Protein AF-A0A4R5JC15-F1 (afdb_monomer_lite)

Radius of gyration: 13.64 Å; chains: 1; bounding box: 33×31×30 Å

Sequence (98 aa):
MQQRYPSLGEFGYISMMLSSSMHPRTQHRVLDCIEEQRVWEWRDPPGIGVTRFGRFEHACCVTFARRGQSAMYYVSQDERYRMEAAPAFVSEFNAEAA

Foldseek 3Di:
DCVVQVVCVVVCLVVVLVPDPADPVLSVVLSVVCVVVVQVPDPDRWDWDWADDVVASHWI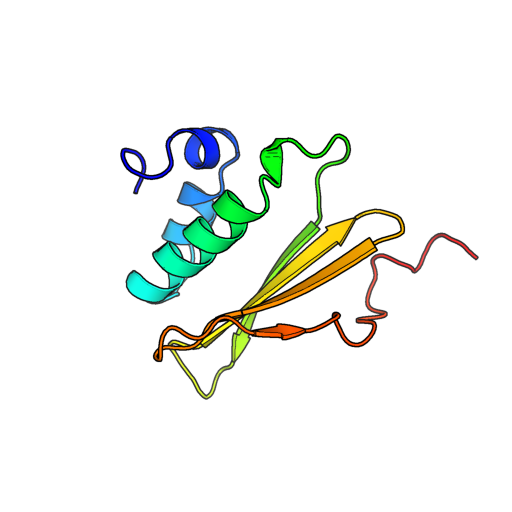KIKTDDVPAIWIWIDHPVRDIDTDRPPPPPPDPPPPDD

Secondary structure (DSSP, 8-state):
-TTT-HHHHHTTHHHHHHHS-S-HHHHHHHHHHHHHTTGGG-SSPPEEEEEE-TT-TT-EEEEEEETTEEEEEEE-TT---EEE------SSSSTT--

Structure (mmCIF, N/CA/C/O backbone):
data_AF-A0A4R5JC15-F1
#
_entry.id   AF-A0A4R5JC15-F1
#
loop_
_atom_site.group_PDB
_atom_site.id
_atom_site.type_symbol
_atom_site.label_atom_id
_atom_site.label_alt_id
_atom_site.label_comp_id
_atom_site.label_asym_id
_atom_site.label_entity_id
_atom_site.label_seq_id
_atom_site.pdbx_PDB_ins_code
_atom_site.Cartn_x
_atom_site.Cartn_y
_atom_site.Cartn_z
_atom_site.occupancy
_atom_site.B_iso_or_equiv
_atom_site.auth_seq_id
_atom_site.auth_comp_id
_atom_site.auth_asym_id
_atom_site.auth_atom_id
_atom_site.pdbx_PDB_model_num
ATOM 1 N N . MET A 1 1 ? 11.945 8.797 2.952 1.00 82.81 1 MET A N 1
ATOM 2 C CA . MET A 1 1 ? 10.603 8.267 3.291 1.00 82.81 1 MET A CA 1
ATOM 3 C C . MET A 1 1 ? 10.109 8.743 4.646 1.00 82.81 1 MET A C 1
ATOM 5 O O . MET A 1 1 ? 9.053 9.348 4.676 1.00 82.81 1 MET A O 1
ATOM 9 N N . GLN A 1 2 ? 10.856 8.551 5.736 1.00 83.94 2 GLN A N 1
ATOM 10 C CA . GLN A 1 2 ? 10.379 8.864 7.094 1.00 83.94 2 GLN A CA 1
ATOM 11 C C . GLN A 1 2 ? 10.005 10.332 7.334 1.00 83.94 2 GLN A C 1
ATOM 13 O O . GLN A 1 2 ? 9.007 10.605 7.981 1.00 83.94 2 GLN A O 1
ATOM 18 N N . GLN A 1 3 ? 10.726 11.273 6.719 1.00 87.06 3 GLN A N 1
ATOM 19 C CA . GLN A 1 3 ? 10.356 12.695 6.746 1.00 87.06 3 GLN A CA 1
ATOM 20 C C . GLN A 1 3 ? 9.070 13.013 5.960 1.00 87.06 3 GLN A C 1
ATOM 22 O O . GLN A 1 3 ? 8.416 14.005 6.248 1.00 87.06 3 GLN A O 1
ATOM 27 N N . ARG A 1 4 ? 8.721 12.199 4.953 1.00 88.44 4 ARG A N 1
ATOM 28 C CA . ARG A 1 4 ? 7.552 12.415 4.082 1.00 88.44 4 ARG A CA 1
ATOM 29 C C . ARG A 1 4 ? 6.292 11.728 4.612 1.00 88.44 4 ARG A C 1
ATOM 31 O O . ARG A 1 4 ? 5.211 12.250 4.398 1.00 88.44 4 ARG A O 1
ATOM 38 N N . TYR A 1 5 ? 6.441 10.589 5.286 1.00 88.81 5 TYR A N 1
ATOM 39 C CA . TYR A 1 5 ? 5.331 9.798 5.828 1.00 88.81 5 TYR A CA 1
ATOM 40 C C . TYR A 1 5 ? 5.537 9.524 7.326 1.00 88.81 5 TYR A C 1
ATOM 42 O O . TYR A 1 5 ? 5.740 8.372 7.715 1.00 88.81 5 TYR A O 1
ATOM 50 N N . PRO A 1 6 ? 5.573 10.562 8.177 1.00 84.69 6 PRO A N 1
ATOM 51 C CA . PRO A 1 6 ? 5.931 10.405 9.586 1.00 84.69 6 PRO A CA 1
ATOM 52 C C . PRO A 1 6 ? 5.009 9.412 10.305 1.00 84.69 6 PRO A C 1
ATOM 54 O O . PRO A 1 6 ? 5.504 8.478 10.933 1.00 84.69 6 PRO A O 1
ATOM 57 N N . SER A 1 7 ? 3.692 9.531 10.108 1.00 85.31 7 SER A N 1
ATOM 58 C CA . SER A 1 7 ? 2.695 8.632 10.697 1.00 85.31 7 SER A CA 1
ATOM 59 C C . SER A 1 7 ? 2.887 7.187 10.235 1.00 85.31 7 SER A C 1
ATOM 61 O O . SER A 1 7 ? 2.922 6.278 11.054 1.00 85.31 7 SER A O 1
ATOM 63 N N . LEU A 1 8 ? 3.137 6.949 8.944 1.00 87.44 8 LEU A N 1
ATOM 64 C CA . LEU A 1 8 ? 3.337 5.591 8.414 1.00 87.44 8 LEU A CA 1
ATOM 65 C C . LEU A 1 8 ? 4.590 4.888 8.954 1.00 87.44 8 LEU A C 1
ATOM 67 O O . LEU A 1 8 ? 4.688 3.660 8.886 1.00 87.44 8 LEU A O 1
ATOM 71 N N . GLY A 1 9 ? 5.561 5.650 9.464 1.00 83.12 9 GLY A N 1
ATOM 72 C CA . GLY A 1 9 ? 6.729 5.105 10.146 1.00 83.12 9 GLY A CA 1
ATOM 73 C C . GLY A 1 9 ? 6.366 4.420 11.462 1.00 83.12 9 GLY A C 1
ATOM 74 O O . GLY A 1 9 ? 6.868 3.330 11.730 1.00 83.12 9 GLY A O 1
ATOM 75 N N . GLU A 1 10 ? 5.460 5.015 12.239 1.00 84.31 10 GLU A N 1
ATOM 76 C CA . GLU A 1 10 ? 5.019 4.494 13.542 1.00 84.31 10 GLU A CA 1
ATOM 77 C C . GLU A 1 10 ? 4.272 3.161 13.404 1.00 84.31 10 GLU A C 1
ATOM 79 O O . GLU A 1 10 ? 4.422 2.272 14.237 1.00 84.31 10 GLU A O 1
ATOM 84 N N . PHE A 1 11 ? 3.543 2.985 12.299 1.00 82.38 11 PHE A N 1
ATOM 85 C CA . PHE A 1 11 ? 2.800 1.759 11.986 1.00 82.38 11 PHE A CA 1
ATOM 86 C C . PHE A 1 11 ? 3.617 0.725 11.189 1.00 82.38 11 PHE A C 1
ATOM 88 O O . PHE A 1 11 ? 3.079 -0.284 10.742 1.00 82.38 11 PHE A O 1
ATOM 95 N N . GLY A 1 12 ? 4.919 0.957 10.981 1.00 85.31 12 GLY A N 1
ATOM 96 C CA . GLY A 1 12 ? 5.825 -0.004 10.339 1.00 85.31 12 GLY A CA 1
ATOM 97 C C . GLY A 1 12 ? 5.696 -0.122 8.814 1.00 85.31 12 GLY A C 1
ATOM 98 O O . GLY A 1 12 ? 6.433 -0.898 8.199 1.00 85.31 12 GLY A O 1
ATOM 99 N N . TYR A 1 13 ? 4.838 0.673 8.167 1.00 86.50 13 TYR A N 1
ATOM 100 C CA . TYR A 1 13 ? 4.644 0.622 6.713 1.00 86.50 13 TYR A CA 1
ATOM 101 C C . TYR A 1 13 ? 5.885 1.065 5.937 1.00 86.50 13 TYR A C 1
ATOM 103 O O . TYR A 1 13 ? 6.172 0.521 4.871 1.00 86.50 13 TYR A O 1
ATOM 111 N N . ILE A 1 14 ? 6.672 1.997 6.482 1.00 89.06 14 ILE A N 1
ATOM 112 C CA . ILE A 1 14 ? 7.962 2.371 5.885 1.00 89.06 14 ILE A CA 1
ATOM 113 C C . ILE A 1 14 ? 8.916 1.175 5.882 1.00 89.06 14 ILE A C 1
ATOM 115 O O . ILE A 1 14 ? 9.499 0.862 4.846 1.00 89.06 14 ILE A O 1
ATOM 119 N N . SER A 1 15 ? 9.052 0.478 7.011 1.00 89.75 15 SER A N 1
ATOM 120 C CA . SER A 1 15 ? 9.920 -0.700 7.123 1.00 89.75 15 SER A CA 1
ATOM 121 C C . SER A 1 15 ? 9.471 -1.823 6.188 1.00 89.75 15 SER A C 1
ATOM 123 O O . SER A 1 15 ? 10.306 -2.445 5.529 1.00 89.75 15 SER A O 1
ATOM 125 N N . MET A 1 16 ? 8.157 -2.035 6.064 1.00 87.25 16 MET A N 1
ATOM 126 C CA . MET A 1 16 ? 7.567 -2.970 5.102 1.00 87.25 16 MET A CA 1
ATOM 127 C C . MET A 1 16 ? 7.957 -2.618 3.660 1.00 87.25 16 MET A C 1
ATOM 129 O O . MET A 1 16 ? 8.384 -3.492 2.907 1.0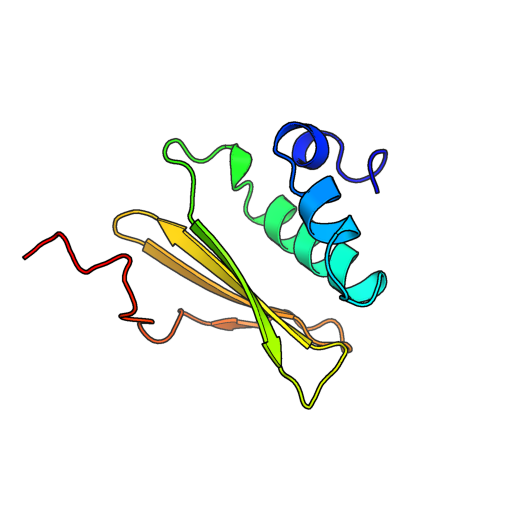0 87.25 16 MET A O 1
ATOM 133 N N . MET A 1 17 ? 7.865 -1.341 3.275 1.00 88.25 17 MET A N 1
ATOM 134 C CA . MET A 1 17 ? 8.258 -0.897 1.936 1.00 88.25 17 MET A CA 1
ATOM 135 C C . MET A 1 17 ? 9.748 -1.079 1.674 1.00 88.25 17 MET A C 1
ATOM 137 O O . MET A 1 17 ? 10.112 -1.620 0.632 1.00 88.25 17 MET A O 1
ATOM 141 N N . LEU A 1 18 ? 10.603 -0.677 2.615 1.00 88.81 18 LEU A N 1
ATOM 142 C CA . LEU A 1 18 ? 12.056 -0.797 2.481 1.00 88.81 18 LEU A CA 1
ATOM 143 C C . LEU A 1 18 ? 12.527 -2.258 2.433 1.00 88.81 18 LEU A C 1
ATOM 145 O O . LEU A 1 18 ? 13.535 -2.547 1.798 1.00 88.81 18 LE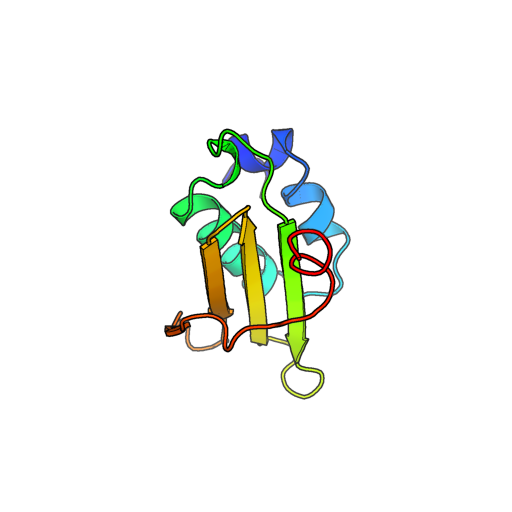U A O 1
ATOM 149 N N . SER A 1 19 ? 11.784 -3.174 3.061 1.00 87.31 19 SER A N 1
ATOM 150 C CA . SER A 1 19 ? 12.054 -4.619 3.015 1.00 87.31 19 SER A CA 1
ATOM 151 C C . SER A 1 19 ? 11.509 -5.290 1.749 1.00 87.31 19 SER A C 1
ATOM 153 O O . SER A 1 19 ? 11.821 -6.446 1.466 1.00 87.31 19 SER A O 1
ATOM 155 N N . SER A 1 20 ? 10.676 -4.589 0.977 1.00 82.69 20 SER A N 1
ATOM 156 C CA . SER A 1 20 ? 10.157 -5.097 -0.287 1.00 82.69 20 SER A CA 1
ATOM 157 C C . SER A 1 20 ? 11.200 -4.967 -1.401 1.00 82.69 20 SER A C 1
ATOM 159 O O . SER A 1 20 ? 11.971 -4.013 -1.450 1.00 82.69 20 SER A O 1
ATOM 161 N N . SER A 1 21 ? 11.157 -5.867 -2.383 1.00 83.25 21 SER A N 1
ATOM 162 C CA . SER A 1 21 ? 11.916 -5.717 -3.636 1.00 83.25 21 SER A CA 1
ATOM 163 C C . SER A 1 21 ? 11.187 -4.844 -4.671 1.00 83.25 21 SER A C 1
ATOM 165 O O . SER A 1 21 ? 11.413 -4.983 -5.869 1.00 83.25 21 SER A O 1
ATOM 167 N N . MET A 1 22 ? 10.257 -3.979 -4.244 1.00 81.56 22 MET A N 1
ATOM 168 C CA . MET A 1 22 ? 9.597 -3.030 -5.145 1.00 81.56 22 MET A CA 1
ATOM 169 C C . MET A 1 22 ? 10.538 -1.891 -5.527 1.00 81.56 22 MET A C 1
ATOM 171 O O . MET A 1 22 ? 11.351 -1.443 -4.723 1.00 81.56 22 MET A O 1
ATOM 175 N N . HIS A 1 23 ? 10.360 -1.360 -6.735 1.00 83.44 23 HIS A N 1
ATOM 176 C CA . HIS A 1 23 ? 11.057 -0.154 -7.163 1.00 83.44 23 HIS A CA 1
ATOM 177 C C . HIS A 1 23 ? 10.715 1.036 -6.236 1.00 83.44 23 HIS A C 1
ATOM 179 O O . HIS A 1 23 ? 9.536 1.206 -5.906 1.00 83.44 23 HIS A O 1
ATOM 185 N N . PRO A 1 24 ? 11.670 1.918 -5.866 1.00 85.88 24 PRO A N 1
ATOM 186 C CA . PRO A 1 24 ? 11.424 3.020 -4.926 1.00 85.88 24 PRO A CA 1
ATOM 187 C C . PRO A 1 24 ? 10.236 3.915 -5.301 1.00 85.88 24 PRO A C 1
ATOM 189 O O . PRO A 1 24 ? 9.445 4.304 -4.445 1.00 85.88 24 PRO A O 1
ATOM 192 N N . ARG A 1 25 ? 10.048 4.194 -6.601 1.00 82.81 25 ARG A N 1
ATOM 193 C CA . ARG A 1 25 ? 8.877 4.945 -7.094 1.00 82.81 25 ARG A CA 1
ATOM 194 C C . ARG A 1 25 ? 7.561 4.238 -6.753 1.00 82.81 25 ARG A C 1
ATOM 196 O O . ARG A 1 25 ? 6.635 4.893 -6.297 1.00 82.81 25 ARG A O 1
ATOM 203 N N . THR A 1 26 ? 7.487 2.919 -6.930 1.00 81.31 26 THR A N 1
ATOM 204 C CA . THR A 1 26 ? 6.305 2.113 -6.590 1.00 81.31 26 THR A CA 1
ATOM 205 C C . THR A 1 26 ? 6.085 2.077 -5.080 1.00 81.31 26 THR A C 1
ATOM 207 O O . THR A 1 26 ? 4.959 2.267 -4.642 1.00 81.31 26 THR A O 1
ATOM 210 N N . GLN A 1 27 ? 7.146 1.941 -4.277 1.00 86.56 27 GLN A N 1
ATOM 211 C CA . GLN A 1 27 ? 7.043 2.000 -2.814 1.00 86.56 27 GLN A CA 1
ATOM 212 C C . GLN A 1 27 ? 6.423 3.325 -2.337 1.00 86.56 27 GLN A C 1
ATOM 214 O O . GLN A 1 27 ? 5.497 3.327 -1.534 1.00 86.56 27 GLN A O 1
ATOM 219 N N . HIS A 1 28 ? 6.890 4.457 -2.873 1.00 87.62 28 HIS A N 1
ATOM 220 C CA . HIS A 1 28 ? 6.316 5.773 -2.579 1.00 87.62 28 HIS A CA 1
ATOM 221 C C . HIS A 1 28 ? 4.835 5.868 -2.957 1.00 87.62 28 HIS A C 1
ATOM 223 O O . HIS A 1 28 ? 4.052 6.420 -2.196 1.00 87.62 28 HIS A O 1
ATOM 229 N N . ARG A 1 29 ? 4.437 5.292 -4.095 1.00 83.69 29 ARG A N 1
ATOM 230 C CA . ARG A 1 29 ? 3.037 5.281 -4.542 1.00 83.69 29 ARG A CA 1
ATOM 231 C C . ARG A 1 29 ? 2.145 4.413 -3.651 1.00 83.69 29 ARG A C 1
ATOM 233 O O . ARG A 1 29 ? 1.023 4.803 -3.350 1.00 83.69 29 ARG A O 1
ATOM 240 N N . VAL A 1 30 ? 2.648 3.269 -3.186 1.00 84.38 30 VAL A N 1
ATOM 241 C CA . VAL A 1 30 ? 1.946 2.444 -2.191 1.00 84.38 30 VAL A CA 1
ATOM 242 C C . VAL A 1 30 ? 1.754 3.227 -0.890 1.00 84.38 30 VAL A C 1
ATOM 244 O O . VAL A 1 30 ? 0.652 3.232 -0.354 1.00 84.38 30 VAL A O 1
ATOM 247 N N . LEU A 1 31 ? 2.784 3.935 -0.414 1.00 88.25 31 LEU A N 1
ATOM 248 C CA . LEU A 1 31 ? 2.678 4.779 0.783 1.00 88.25 31 LEU A CA 1
ATOM 249 C C . LEU A 1 31 ? 1.708 5.946 0.590 1.00 88.25 31 LEU A C 1
ATOM 251 O O . LEU A 1 31 ? 0.919 6.196 1.487 1.00 88.25 31 LEU A O 1
ATOM 255 N N . ASP A 1 32 ? 1.716 6.611 -0.569 1.00 86.88 32 ASP A N 1
ATOM 256 C CA . ASP A 1 32 ? 0.738 7.658 -0.895 1.00 86.88 32 ASP A CA 1
ATOM 257 C C . ASP A 1 32 ? -0.700 7.098 -0.832 1.00 86.88 32 ASP A C 1
ATOM 259 O O . ASP A 1 32 ? -1.581 7.719 -0.250 1.00 86.88 32 ASP A O 1
ATOM 263 N N . CYS A 1 33 ? -0.933 5.889 -1.354 1.00 83.75 33 CYS A N 1
ATOM 264 C CA . CYS A 1 33 ? -2.244 5.235 -1.308 1.00 83.75 33 CYS A CA 1
ATOM 265 C C . CYS A 1 33 ? -2.675 4.877 0.126 1.00 83.75 33 CYS A C 1
ATOM 267 O O . CYS A 1 33 ? -3.814 5.129 0.513 1.00 83.75 33 CYS A O 1
ATOM 269 N N . ILE A 1 34 ? -1.761 4.321 0.927 1.00 85.06 34 ILE A N 1
ATOM 270 C CA . ILE A 1 34 ? -1.982 4.058 2.357 1.00 85.06 34 ILE A CA 1
ATOM 271 C C . ILE A 1 34 ? -2.328 5.373 3.074 1.00 85.06 34 ILE A C 1
ATOM 273 O O . ILE A 1 34 ? -3.303 5.398 3.829 1.00 85.06 34 ILE A O 1
ATOM 277 N N . GLU A 1 35 ? -1.575 6.445 2.790 1.00 86.50 35 GLU A N 1
ATOM 278 C CA . GLU A 1 35 ? -1.759 7.797 3.334 1.00 86.50 35 GLU A CA 1
ATOM 279 C C . GLU A 1 35 ? -3.159 8.352 3.033 1.00 86.50 35 GLU A C 1
ATOM 281 O O . GLU A 1 35 ? -3.908 8.718 3.937 1.00 86.50 35 GLU A O 1
ATOM 286 N N . GLU A 1 36 ? -3.558 8.346 1.761 1.00 84.56 36 GLU A N 1
ATOM 287 C CA . GLU A 1 36 ? -4.861 8.842 1.304 1.00 84.56 36 GLU A CA 1
ATOM 288 C C . GLU A 1 36 ? -6.042 8.110 1.954 1.00 84.56 36 GLU A C 1
ATOM 290 O O . GLU A 1 36 ? -7.078 8.718 2.225 1.00 84.56 36 GLU A O 1
ATOM 295 N N . GLN A 1 37 ? -5.897 6.810 2.221 1.00 80.56 37 GLN A N 1
ATOM 296 C CA . GLN A 1 37 ? -6.946 6.010 2.855 1.00 80.56 37 GLN A CA 1
ATOM 297 C C . GLN A 1 37 ? -6.975 6.132 4.385 1.00 80.56 37 GLN A C 1
ATOM 299 O O . GLN A 1 37 ? -7.907 5.619 5.015 1.00 80.56 37 GLN A O 1
ATOM 304 N N . ARG A 1 38 ? -5.987 6.812 4.988 1.00 82.56 38 ARG A N 1
ATOM 305 C CA . ARG A 1 38 ? -5.859 7.010 6.444 1.00 82.56 38 ARG A CA 1
ATOM 306 C C . ARG A 1 38 ? -6.044 5.710 7.223 1.00 82.56 38 ARG A C 1
ATOM 308 O O . ARG A 1 38 ? -6.722 5.662 8.246 1.00 82.56 38 ARG A O 1
ATOM 315 N N . VAL A 1 39 ? -5.469 4.622 6.714 1.00 76.06 39 VAL A N 1
ATOM 316 C CA . VAL A 1 39 ? -5.728 3.264 7.226 1.00 76.06 39 VAL A CA 1
ATOM 317 C C . VAL A 1 39 ? -5.297 3.052 8.670 1.00 76.06 39 VAL A C 1
ATOM 319 O O . VAL A 1 39 ? -5.843 2.193 9.352 1.00 76.06 39 VAL A O 1
ATOM 322 N N . TRP A 1 40 ? -4.341 3.847 9.152 1.00 77.31 40 TRP A N 1
ATOM 323 C CA . TRP A 1 40 ? -3.906 3.833 10.549 1.00 77.31 40 TRP A CA 1
ATOM 324 C C . TRP A 1 40 ? -4.918 4.466 11.512 1.00 77.31 40 TRP A C 1
ATOM 326 O O . TRP A 1 40 ? -4.793 4.299 12.720 1.00 77.31 40 TRP A O 1
ATOM 336 N N . GLU A 1 41 ? -5.923 5.182 11.007 1.00 82.12 41 GLU A N 1
ATOM 337 C CA . GLU A 1 41 ? -7.014 5.736 11.818 1.00 82.12 41 GLU A CA 1
ATOM 338 C C . GLU A 1 41 ? -8.215 4.797 11.905 1.00 82.12 41 GLU A C 1
ATOM 340 O O . GLU A 1 41 ? -9.209 5.095 12.573 1.00 82.12 41 GLU A O 1
ATOM 345 N N . TRP A 1 42 ? -8.169 3.667 11.200 1.00 77.38 42 TRP A N 1
ATOM 346 C CA . TRP A 1 42 ? -9.261 2.712 11.225 1.00 77.38 42 TRP A CA 1
ATOM 347 C C . TRP A 1 42 ? -9.275 2.002 12.580 1.00 77.38 42 TRP A C 1
ATOM 349 O O . TRP A 1 42 ? -8.248 1.565 13.090 1.00 77.38 42 TRP A O 1
ATOM 359 N N . ARG A 1 43 ? -10.470 1.902 13.171 1.00 72.44 43 ARG A N 1
ATOM 360 C CA . ARG A 1 43 ? -10.668 1.356 14.522 1.00 72.44 43 ARG A CA 1
ATOM 361 C C . ARG A 1 43 ? -10.242 -0.109 14.646 1.00 72.44 43 ARG A C 1
ATOM 363 O O . ARG A 1 43 ? -9.746 -0.501 15.696 1.00 72.44 43 ARG A O 1
ATOM 370 N N . ASP A 1 44 ? -10.438 -0.874 13.577 1.00 69.88 44 ASP A N 1
ATOM 371 C CA . ASP A 1 44 ? -9.955 -2.244 13.444 1.00 69.88 44 ASP A CA 1
ATOM 372 C C . ASP A 1 44 ? -8.780 -2.240 12.458 1.00 69.88 44 ASP A C 1
ATOM 374 O O . ASP A 1 44 ? -8.920 -1.644 11.381 1.00 69.88 44 ASP A O 1
ATOM 378 N N . PRO A 1 45 ? -7.641 -2.879 12.787 1.00 60.16 45 PRO A N 1
ATOM 379 C CA . PRO A 1 45 ? -6.475 -2.885 11.916 1.00 60.16 45 PRO A CA 1
ATOM 380 C C . PRO A 1 45 ? -6.836 -3.561 10.586 1.00 60.16 45 PRO A C 1
ATOM 382 O O . PRO A 1 45 ? -7.221 -4.735 10.583 1.00 60.16 45 PRO A O 1
ATOM 385 N N . PRO A 1 46 ? -6.750 -2.851 9.449 1.00 69.25 46 PRO A N 1
ATOM 386 C CA . PRO A 1 46 ? -7.049 -3.460 8.168 1.00 69.25 46 PRO A CA 1
ATOM 387 C C . PRO A 1 46 ? -5.968 -4.453 7.764 1.00 69.25 46 PRO A C 1
ATOM 389 O O . PRO A 1 46 ? -4.776 -4.230 7.979 1.00 69.25 46 PRO A O 1
ATOM 392 N N . GLY A 1 47 ? -6.385 -5.515 7.081 1.00 74.44 47 GLY A N 1
ATOM 393 C CA . GLY A 1 47 ? -5.466 -6.310 6.283 1.00 74.44 47 GLY A CA 1
ATOM 394 C C . GLY A 1 47 ? -5.009 -5.481 5.087 1.00 74.44 47 GLY A C 1
ATOM 395 O O . GLY A 1 47 ? -5.840 -5.052 4.284 1.00 74.44 47 GLY A O 1
ATOM 396 N N . ILE A 1 48 ? -3.700 -5.254 4.966 1.00 80.00 48 ILE A N 1
ATOM 397 C CA . ILE A 1 48 ? -3.097 -4.626 3.787 1.00 80.00 48 ILE A CA 1
ATOM 398 C C . ILE A 1 48 ? -2.339 -5.689 3.006 1.00 80.00 48 ILE A C 1
ATOM 400 O O . ILE A 1 48 ? -1.390 -6.288 3.509 1.00 80.00 48 ILE A O 1
ATOM 404 N N . GLY A 1 49 ? -2.754 -5.911 1.763 1.00 82.50 49 GLY A N 1
ATOM 405 C CA . GLY A 1 49 ? -2.075 -6.799 0.827 1.00 82.50 49 GLY A CA 1
ATOM 406 C C . GLY A 1 49 ? -1.417 -5.998 -0.286 1.00 82.50 49 GLY A C 1
ATOM 407 O O . GLY A 1 49 ? -2.074 -5.176 -0.917 1.00 82.50 49 GLY A O 1
ATOM 408 N N . VAL A 1 50 ? -0.139 -6.257 -0.566 1.00 80.81 50 VAL A N 1
ATOM 409 C CA . VAL A 1 50 ? 0.548 -5.698 -1.740 1.00 80.81 50 VAL A CA 1
ATOM 410 C C . VAL A 1 50 ? 0.955 -6.842 -2.658 1.00 80.81 50 VAL A C 1
ATOM 412 O O . VAL A 1 50 ? 1.867 -7.606 -2.348 1.00 80.81 50 VAL A O 1
ATOM 415 N N . THR A 1 51 ? 0.275 -6.966 -3.797 1.00 80.56 51 THR A N 1
ATOM 416 C CA . THR A 1 51 ? 0.539 -8.017 -4.790 1.00 80.56 51 THR A CA 1
ATOM 417 C C . THR A 1 51 ? 1.240 -7.423 -6.000 1.00 80.56 51 THR A C 1
ATOM 419 O O . THR A 1 51 ? 0.752 -6.475 -6.612 1.00 80.56 51 THR A O 1
ATOM 422 N N . ARG A 1 52 ? 2.395 -7.982 -6.365 1.00 74.12 52 ARG A N 1
ATOM 423 C CA . ARG A 1 52 ? 3.147 -7.571 -7.558 1.00 74.12 52 ARG A CA 1
ATOM 424 C C . ARG A 1 52 ? 2.743 -8.411 -8.756 1.00 74.12 52 ARG A C 1
ATOM 426 O O . ARG A 1 52 ? 2.589 -9.624 -8.636 1.00 74.12 52 ARG A O 1
ATOM 433 N N . PHE A 1 53 ? 2.660 -7.787 -9.922 1.00 68.19 53 PHE A N 1
ATOM 434 C CA . PHE A 1 53 ? 2.428 -8.510 -11.166 1.00 68.19 53 PHE A CA 1
ATOM 435 C C . PHE A 1 53 ? 3.774 -8.842 -11.809 1.00 68.19 53 PHE A C 1
ATOM 437 O O . PHE A 1 53 ? 4.467 -7.955 -12.287 1.00 68.19 53 PHE A O 1
ATOM 444 N N . GLY A 1 54 ? 4.157 -10.123 -11.833 1.00 55.00 54 GLY A N 1
ATOM 445 C CA . GLY A 1 54 ? 5.505 -10.568 -12.230 1.00 55.00 54 GLY A CA 1
ATOM 446 C C . GLY A 1 54 ? 5.962 -10.196 -13.650 1.00 55.00 54 GLY A C 1
ATOM 447 O O . GLY A 1 54 ? 7.149 -10.272 -13.935 1.00 55.00 54 GLY A O 1
ATOM 448 N N . ARG A 1 55 ? 5.054 -9.766 -14.537 1.00 59.88 55 ARG A N 1
ATOM 449 C CA . ARG A 1 55 ? 5.392 -9.256 -15.881 1.00 59.88 55 ARG A CA 1
ATOM 450 C C . ARG A 1 55 ? 5.620 -7.737 -15.917 1.00 59.88 55 ARG A C 1
ATOM 452 O O . ARG A 1 55 ? 6.149 -7.220 -16.894 1.00 59.88 55 ARG A O 1
ATOM 459 N N . PHE A 1 56 ? 5.221 -7.030 -14.865 1.00 62.78 56 PHE A N 1
ATOM 460 C CA . PHE A 1 56 ? 5.275 -5.580 -14.747 1.00 62.78 56 PHE A CA 1
ATOM 461 C C . PHE A 1 56 ? 6.002 -5.238 -13.446 1.00 62.78 56 PHE A C 1
ATOM 463 O O . PHE A 1 56 ? 5.371 -5.041 -12.410 1.00 62.78 56 PHE A O 1
ATOM 470 N N . GLU A 1 57 ? 7.334 -5.146 -13.497 1.00 61.38 57 GLU A N 1
ATOM 471 C CA . GLU A 1 57 ? 8.204 -4.890 -12.328 1.00 61.38 57 GLU A CA 1
ATOM 472 C C . GLU A 1 57 ? 7.809 -3.649 -11.508 1.00 61.38 57 GLU A C 1
ATOM 474 O O . GLU A 1 57 ? 8.203 -3.477 -10.354 1.00 61.38 57 GLU A O 1
ATOM 479 N N . HIS A 1 58 ? 6.999 -2.784 -12.107 1.00 70.75 58 HIS A N 1
ATOM 480 C CA . HIS A 1 58 ? 6.630 -1.484 -11.590 1.00 70.75 58 HIS A CA 1
ATOM 481 C C . HIS A 1 58 ? 5.120 -1.301 -11.386 1.00 70.75 58 HIS A C 1
ATOM 483 O O . HIS A 1 58 ? 4.692 -0.183 -11.092 1.00 70.75 58 HIS A O 1
ATOM 489 N N . ALA A 1 59 ? 4.326 -2.368 -11.528 1.00 72.19 59 ALA A N 1
ATOM 490 C CA . ALA A 1 59 ? 2.901 -2.358 -11.219 1.00 72.19 59 ALA A CA 1
ATOM 491 C C . ALA A 1 59 ? 2.595 -3.244 -10.008 1.00 72.19 59 ALA A C 1
ATOM 493 O O . ALA A 1 59 ? 3.101 -4.363 -9.874 1.00 72.19 59 ALA A O 1
ATOM 494 N N . CYS A 1 60 ? 1.736 -2.748 -9.123 1.00 75.62 60 CYS A N 1
ATOM 495 C CA . CYS A 1 60 ? 1.263 -3.514 -7.981 1.00 75.62 60 CYS A CA 1
ATOM 496 C C . CYS A 1 60 ? -0.207 -3.228 -7.698 1.00 75.62 60 CYS A C 1
ATOM 498 O O . CYS A 1 60 ? -0.752 -2.187 -8.055 1.00 75.62 60 CYS A O 1
ATOM 500 N N . CYS A 1 61 ? -0.840 -4.192 -7.056 1.00 79.25 61 CYS A N 1
ATOM 501 C CA . CYS A 1 61 ? -2.163 -4.069 -6.491 1.00 79.25 61 CYS A CA 1
ATOM 502 C C . CYS A 1 61 ? -2.019 -3.857 -4.986 1.00 79.25 61 CYS A C 1
ATOM 504 O O . CYS A 1 61 ? -1.369 -4.666 -4.320 1.00 79.25 61 CYS A O 1
ATOM 506 N N . VAL A 1 62 ? -2.627 -2.795 -4.465 1.00 81.81 62 VAL A N 1
ATOM 507 C CA . VAL A 1 62 ? -2.768 -2.549 -3.029 1.00 81.81 62 VAL A CA 1
ATOM 508 C C . VAL A 1 62 ? -4.205 -2.860 -2.645 1.00 81.81 62 VAL A C 1
ATOM 510 O O . VAL A 1 62 ? -5.143 -2.282 -3.187 1.00 81.81 62 VAL A O 1
ATOM 513 N N . THR A 1 63 ? -4.382 -3.787 -1.719 1.00 82.06 63 THR A N 1
ATOM 514 C CA . THR A 1 63 ? -5.692 -4.209 -1.232 1.00 82.06 63 THR A CA 1
ATOM 515 C C . THR A 1 63 ? -5.819 -3.823 0.227 1.00 82.06 63 THR A C 1
ATOM 517 O O . THR A 1 63 ? -4.923 -4.113 1.018 1.00 82.06 63 THR A O 1
ATOM 520 N N . PHE A 1 64 ? -6.952 -3.226 0.583 1.00 80.88 64 PHE A N 1
ATOM 521 C CA . PHE A 1 64 ? -7.334 -2.953 1.962 1.00 80.88 64 PHE A CA 1
ATOM 522 C C . PHE A 1 64 ? -8.582 -3.766 2.288 1.00 80.88 64 PHE A C 1
ATOM 524 O O . PHE A 1 64 ? -9.613 -3.620 1.628 1.00 80.88 64 PHE A O 1
ATOM 531 N N . ALA A 1 65 ? -8.499 -4.620 3.301 1.00 75.50 65 ALA A N 1
ATOM 532 C CA . ALA A 1 65 ? -9.605 -5.448 3.757 1.00 75.50 65 ALA A CA 1
ATOM 533 C C . ALA A 1 65 ? -9.932 -5.131 5.218 1.00 75.50 65 ALA A C 1
ATOM 535 O O . ALA A 1 65 ? -9.048 -5.091 6.072 1.00 75.50 65 ALA A O 1
ATOM 536 N N . ARG A 1 66 ? -11.218 -4.926 5.509 1.00 73.38 66 ARG A N 1
ATOM 537 C CA . ARG A 1 66 ? -11.767 -4.822 6.863 1.00 73.38 66 ARG A CA 1
ATOM 538 C C . ARG A 1 66 ? -13.063 -5.614 6.965 1.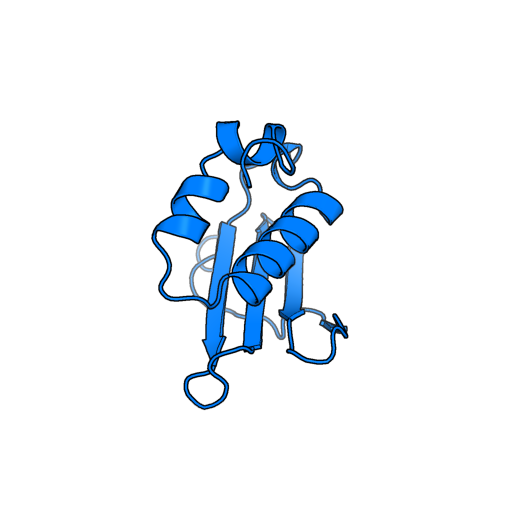00 73.38 66 ARG A C 1
ATOM 540 O O . ARG A 1 66 ? -13.691 -5.932 5.955 1.00 73.38 66 ARG A O 1
ATOM 547 N N . ARG A 1 67 ? -13.509 -5.907 8.186 1.00 66.88 67 ARG A N 1
ATOM 548 C CA . ARG A 1 67 ? -14.775 -6.617 8.397 1.00 66.88 67 ARG A CA 1
ATOM 549 C C . ARG A 1 67 ? -15.924 -5.872 7.699 1.00 66.88 67 ARG A C 1
ATOM 551 O O . ARG A 1 67 ? -16.215 -4.723 8.018 1.00 66.88 67 ARG A O 1
ATOM 558 N N . GLY A 1 68 ? -16.548 -6.532 6.723 1.00 65.94 68 GLY A N 1
ATOM 559 C CA . GLY A 1 68 ? -17.677 -6.004 5.953 1.00 65.94 68 GLY A CA 1
ATOM 560 C C . GLY A 1 68 ? -17.330 -5.037 4.814 1.00 65.94 68 GLY A C 1
ATOM 561 O O . GLY A 1 68 ? -18.258 -4.576 4.153 1.00 65.94 68 GLY A O 1
ATOM 562 N N . GLN A 1 69 ? -16.052 -4.714 4.559 1.00 66.38 69 GLN A N 1
ATOM 563 C CA . GLN A 1 69 ? -15.655 -3.839 3.445 1.00 66.38 69 GLN A CA 1
ATOM 564 C C . GLN A 1 69 ? -14.265 -4.175 2.891 1.00 66.38 69 GLN A C 1
ATOM 566 O O . GLN A 1 69 ? -13.326 -4.461 3.629 1.00 66.38 69 GLN A O 1
ATOM 571 N N . SER A 1 70 ? -14.096 -4.098 1.575 1.00 69.56 70 SER A N 1
ATOM 572 C CA . SER A 1 70 ? -12.797 -4.296 0.926 1.00 69.56 70 SER A CA 1
ATOM 573 C C . SER A 1 70 ? -12.645 -3.354 -0.257 1.00 69.56 70 SER A C 1
ATOM 575 O O . SER A 1 70 ? -13.612 -3.095 -0.972 1.00 69.56 70 SER A O 1
ATOM 577 N N . ALA A 1 71 ? -11.433 -2.852 -0.466 1.00 70.50 71 ALA A N 1
ATOM 578 C CA . ALA A 1 71 ? -11.098 -1.962 -1.568 1.00 70.50 71 ALA A CA 1
ATOM 579 C C . ALA A 1 71 ? -9.783 -2.396 -2.220 1.00 70.50 71 ALA A C 1
ATOM 581 O O . ALA A 1 71 ? -8.863 -2.854 -1.538 1.00 70.50 71 ALA A O 1
ATOM 582 N N . MET A 1 72 ? -9.705 -2.259 -3.545 1.00 71.50 72 MET A N 1
ATOM 583 C CA . MET A 1 72 ? -8.535 -2.615 -4.338 1.00 71.50 72 MET A CA 1
ATOM 584 C C . MET A 1 72 ? -8.073 -1.414 -5.162 1.00 71.50 72 MET A C 1
ATOM 586 O O . MET A 1 72 ? -8.863 -0.721 -5.803 1.00 71.50 72 MET A O 1
ATOM 590 N N . TYR A 1 73 ? -6.767 -1.177 -5.146 1.00 71.88 73 TYR A N 1
ATOM 591 C CA . TYR A 1 73 ? -6.125 -0.057 -5.812 1.00 71.88 73 TYR A CA 1
ATOM 592 C C . TYR A 1 73 ? -5.054 -0.600 -6.739 1.00 71.88 73 TYR A C 1
ATOM 594 O O . TYR A 1 73 ? -4.082 -1.221 -6.303 1.00 71.88 73 TYR A O 1
ATOM 602 N N . TYR A 1 74 ? -5.219 -0.350 -8.032 1.00 68.56 74 TYR A N 1
ATOM 603 C CA . TYR A 1 74 ? -4.189 -0.665 -9.007 1.00 68.56 74 TYR A CA 1
ATOM 604 C C . TYR A 1 74 ? -3.204 0.499 -9.119 1.00 68.56 74 TYR A C 1
ATOM 606 O O . TYR A 1 74 ? -3.607 1.631 -9.384 1.00 68.56 74 TYR A O 1
ATOM 614 N N . VAL A 1 75 ? -1.915 0.218 -8.936 1.00 68.12 75 VAL A N 1
ATOM 615 C CA . VAL A 1 75 ? -0.811 1.175 -9.057 1.00 68.12 75 VAL A CA 1
ATOM 616 C C . VAL A 1 75 ? 0.031 0.785 -10.271 1.00 68.12 75 VAL A C 1
ATOM 618 O O . VAL A 1 75 ? 0.635 -0.286 -10.284 1.00 68.12 75 VAL A O 1
ATOM 621 N N . SER A 1 76 ? 0.094 1.657 -11.281 1.00 66.06 76 SER A N 1
ATOM 622 C CA . SER A 1 76 ? 0.912 1.496 -12.498 1.00 66.06 76 SER A CA 1
ATOM 623 C C . SER A 1 76 ? 1.941 2.624 -12.652 1.00 66.06 76 SER A C 1
ATOM 625 O O . SER A 1 76 ? 1.812 3.677 -12.026 1.00 66.06 76 SER A O 1
ATOM 627 N N . GLN A 1 77 ? 2.948 2.426 -13.514 1.00 59.09 77 GLN A N 1
ATOM 628 C CA . GLN A 1 77 ? 3.974 3.431 -13.836 1.00 59.09 77 GLN A CA 1
ATOM 629 C C . GLN A 1 77 ? 3.416 4.733 -14.400 1.00 59.09 77 GLN A C 1
ATOM 631 O O . GLN A 1 77 ? 3.982 5.788 -14.120 1.00 59.09 77 GLN A O 1
ATOM 636 N N . ASP A 1 78 ? 2.303 4.667 -15.128 1.00 62.91 78 ASP A N 1
ATOM 637 C CA . ASP A 1 78 ? 1.693 5.837 -15.771 1.00 62.91 78 ASP A CA 1
ATOM 638 C C . ASP A 1 78 ? 0.830 6.666 -14.811 1.00 62.91 78 ASP A C 1
ATOM 640 O O . ASP A 1 78 ? -0.028 7.438 -15.231 1.00 62.91 78 ASP A O 1
ATOM 644 N N . GLU A 1 79 ? 1.041 6.493 -13.503 1.00 54.28 79 GLU A N 1
ATOM 645 C CA . GLU A 1 79 ? 0.509 7.352 -12.438 1.00 54.28 79 GLU A CA 1
ATOM 646 C C . GLU A 1 79 ? -1.016 7.335 -12.283 1.00 54.28 79 GLU A C 1
ATOM 648 O O . GLU A 1 79 ? -1.571 8.074 -11.472 1.00 54.28 79 GLU A O 1
ATOM 653 N N . ARG A 1 80 ? -1.709 6.462 -13.018 1.00 58.66 80 ARG A N 1
ATOM 654 C CA . ARG A 1 80 ? -3.153 6.286 -12.891 1.00 58.66 80 ARG A CA 1
ATOM 655 C C . ARG A 1 80 ? -3.453 5.219 -11.856 1.00 58.66 80 ARG A C 1
ATOM 657 O O . ARG A 1 80 ? -3.350 4.025 -12.131 1.00 58.66 80 ARG A O 1
ATOM 664 N N . TYR A 1 81 ? -3.865 5.678 -10.681 1.00 61.41 81 TYR A N 1
ATOM 665 C CA . TYR A 1 81 ? -4.621 4.850 -9.759 1.00 61.41 81 TYR A CA 1
ATOM 666 C C . TYR A 1 81 ? -5.999 4.604 -10.360 1.00 61.41 81 TYR A C 1
ATOM 668 O O . TYR A 1 81 ? -6.701 5.549 -10.727 1.00 61.41 81 TYR A O 1
ATOM 676 N N . ARG A 1 82 ? -6.400 3.340 -10.455 1.00 63.28 82 ARG A N 1
ATOM 677 C CA . ARG A 1 82 ? -7.804 3.005 -10.665 1.00 63.28 82 ARG A CA 1
ATOM 678 C C . ARG A 1 82 ? -8.300 2.326 -9.406 1.00 63.28 82 ARG A C 1
ATOM 680 O O . ARG A 1 82 ? -7.782 1.282 -9.014 1.00 63.28 82 ARG A O 1
ATOM 687 N N . MET A 1 83 ? -9.264 2.975 -8.763 1.00 61.38 83 MET A N 1
ATOM 688 C CA . MET A 1 83 ? -10.046 2.350 -7.713 1.00 61.38 83 MET A CA 1
ATOM 689 C C . MET A 1 83 ? -10.993 1.382 -8.405 1.00 61.38 83 MET A C 1
ATOM 691 O O . MET A 1 83 ? -11.874 1.793 -9.163 1.00 61.38 83 MET A O 1
ATOM 695 N N . GLU A 1 84 ? -10.772 0.100 -8.179 1.00 61.44 84 GLU A N 1
ATOM 696 C CA . GLU A 1 84 ? -11.709 -0.931 -8.582 1.00 61.44 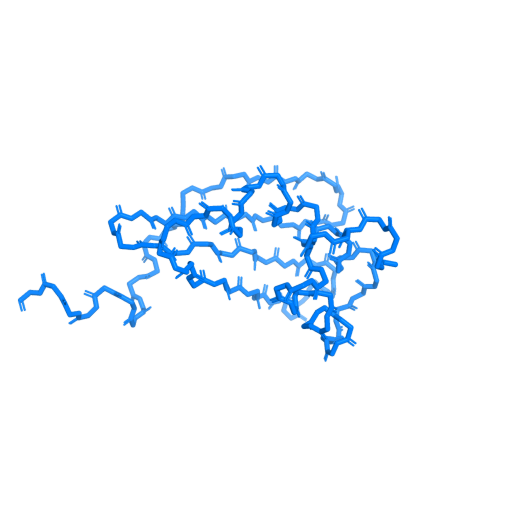84 GLU A CA 1
ATOM 697 C C . GLU A 1 84 ? -12.242 -1.557 -7.297 1.00 61.44 84 GLU A C 1
ATOM 699 O O . GLU A 1 84 ? -11.508 -1.761 -6.327 1.00 61.44 84 GLU A O 1
ATOM 704 N N . ALA A 1 85 ? -13.548 -1.828 -7.250 1.00 53.66 85 ALA A N 1
ATOM 705 C CA . ALA A 1 85 ? -14.045 -2.712 -6.210 1.00 53.66 85 ALA A CA 1
ATOM 706 C C . ALA A 1 85 ? -13.245 -4.006 -6.345 1.00 53.66 85 ALA A C 1
ATOM 708 O O . ALA A 1 85 ? -13.174 -4.547 -7.450 1.00 53.66 85 ALA A O 1
ATOM 709 N N . ALA A 1 86 ? -12.613 -4.455 -5.256 1.00 50.38 86 ALA A N 1
ATOM 710 C CA . ALA A 1 86 ? -11.926 -5.734 -5.256 1.00 50.38 86 ALA A CA 1
ATOM 711 C C . ALA A 1 86 ? -12.932 -6.756 -5.811 1.00 50.38 86 ALA A C 1
ATOM 713 O O . ALA A 1 86 ? -13.970 -6.940 -5.163 1.00 50.38 86 ALA A O 1
ATOM 714 N N . PRO A 1 87 ? -12.715 -7.370 -6.997 1.00 45.31 87 PRO A N 1
ATOM 715 C CA . PRO A 1 87 ? -13.535 -8.509 -7.383 1.00 45.31 87 PRO A CA 1
ATOM 716 C C . PRO A 1 87 ? -13.388 -9.460 -6.216 1.00 45.31 87 PRO A C 1
ATOM 718 O O . PRO A 1 87 ? -12.242 -9.712 -5.852 1.00 45.31 87 PRO A O 1
ATOM 721 N N . ALA A 1 88 ? -14.502 -9.816 -5.564 1.00 46.16 88 ALA A N 1
ATOM 722 C CA . ALA A 1 88 ? -14.506 -10.434 -4.245 1.00 46.16 88 ALA A CA 1
ATOM 723 C C . ALA A 1 88 ? -13.365 -11.450 -4.166 1.00 46.16 88 ALA A C 1
ATOM 725 O O . ALA A 1 88 ? -13.475 -12.558 -4.689 1.00 46.16 88 ALA A O 1
ATOM 726 N N . PHE A 1 89 ? -12.235 -11.038 -3.582 1.00 42.50 89 PHE A N 1
ATOM 727 C CA . PHE A 1 89 ? -11.131 -11.930 -3.299 1.00 42.50 89 PHE A CA 1
ATOM 728 C C . PHE A 1 89 ? -11.655 -12.678 -2.085 1.00 42.50 89 PHE A C 1
ATOM 730 O O . PHE A 1 89 ? -11.399 -12.327 -0.936 1.00 42.50 89 PHE A O 1
ATOM 737 N N . VAL A 1 90 ? -12.535 -13.644 -2.359 1.00 41.34 90 VAL A N 1
ATOM 738 C CA . VAL A 1 90 ? -12.970 -14.675 -1.432 1.00 41.34 90 VAL A CA 1
ATOM 739 C C . VAL A 1 90 ? -11.743 -15.551 -1.241 1.00 41.34 90 VAL A C 1
ATOM 741 O O . VAL A 1 90 ? -11.595 -16.604 -1.844 1.00 41.34 90 VAL A O 1
ATOM 744 N N . SER A 1 91 ? -10.787 -15.030 -0.489 1.00 42.25 91 SER A N 1
ATOM 745 C CA . SER A 1 91 ? -9.584 -15.731 -0.101 1.00 42.25 91 SER A CA 1
ATOM 746 C C . SER A 1 91 ? -9.313 -15.321 1.337 1.00 42.25 91 SER A C 1
ATOM 748 O O . SER A 1 91 ? -8.884 -14.207 1.627 1.00 42.25 91 SER A O 1
ATOM 750 N N . GLU A 1 92 ? -9.683 -16.240 2.224 1.00 39.44 92 GLU A N 1
ATOM 751 C CA . GLU A 1 92 ? -9.256 -16.382 3.620 1.00 39.44 92 GLU A CA 1
ATOM 752 C C . GLU A 1 92 ? -9.761 -15.364 4.660 1.00 39.44 92 GLU A C 1
ATOM 754 O O . GLU A 1 92 ? -9.956 -15.763 5.801 1.00 39.44 92 GLU A O 1
ATOM 759 N N . PHE A 1 93 ? -10.111 -14.117 4.317 1.00 40.44 93 PHE A N 1
ATOM 760 C CA . PHE A 1 93 ? -10.629 -13.159 5.323 1.00 40.44 93 PHE A CA 1
ATOM 761 C C . PHE A 1 93 ? -12.146 -13.222 5.580 1.00 40.44 93 PHE A C 1
ATOM 763 O O . PHE A 1 93 ? -12.611 -12.758 6.618 1.00 40.44 93 PHE A O 1
ATOM 770 N N . ASN A 1 94 ? -12.925 -13.801 4.662 1.00 39.66 94 ASN A N 1
ATOM 771 C CA . ASN A 1 94 ? -14.382 -13.970 4.807 1.00 39.66 94 ASN A CA 1
ATOM 772 C C . ASN A 1 94 ? -14.786 -15.383 5.270 1.00 39.66 94 ASN A C 1
ATOM 774 O O . ASN A 1 94 ? -15.973 -15.697 5.285 1.00 39.66 94 ASN A O 1
ATOM 778 N N . ALA A 1 95 ? -13.826 -16.250 5.613 1.00 42.84 95 ALA A N 1
ATOM 779 C CA . ALA A 1 95 ? -14.103 -17.656 5.912 1.00 42.84 95 ALA A CA 1
ATOM 780 C C . ALA A 1 95 ? -14.730 -17.909 7.302 1.00 42.84 95 ALA A C 1
ATOM 782 O O . ALA A 1 95 ? -15.187 -19.017 7.548 1.00 42.84 95 ALA A O 1
ATOM 783 N N . GLU A 1 96 ? -14.820 -16.906 8.184 1.00 40.72 96 GLU A N 1
ATOM 784 C CA . GLU A 1 96 ? -15.430 -17.042 9.523 1.00 40.72 96 GLU A CA 1
ATOM 785 C C . GLU A 1 96 ? -16.639 -16.113 9.729 1.00 40.72 96 GLU A C 1
ATOM 787 O O . GLU A 1 96 ? -16.723 -15.350 10.693 1.00 40.72 96 GLU A O 1
ATOM 792 N N . ALA A 1 97 ? -17.600 -16.149 8.806 1.00 44.50 97 ALA A N 1
ATOM 793 C CA . ALA A 1 97 ? -18.918 -15.555 9.042 1.00 44.50 97 ALA A CA 1
ATOM 794 C C . ALA A 1 97 ? -20.055 -16.322 8.343 1.00 44.50 97 ALA A C 1
ATOM 796 O O . ALA A 1 97 ? -20.971 -15.701 7.801 1.00 44.50 97 ALA A O 1
ATOM 797 N N . ALA A 1 98 ? -19.989 -17.655 8.353 1.00 39.91 98 ALA A N 1
ATOM 798 C CA . ALA A 1 98 ? -21.106 -18.534 8.010 1.00 39.91 98 ALA A CA 1
ATOM 799 C C . ALA A 1 98 ? -21.371 -19.504 9.163 1.00 39.91 98 ALA A C 1
ATOM 801 O O . ALA A 1 98 ? -20.384 -20.095 9.655 1.00 39.91 98 ALA A O 1
#

pLDDT: mean 72.19, std 14.83, range [39.44, 8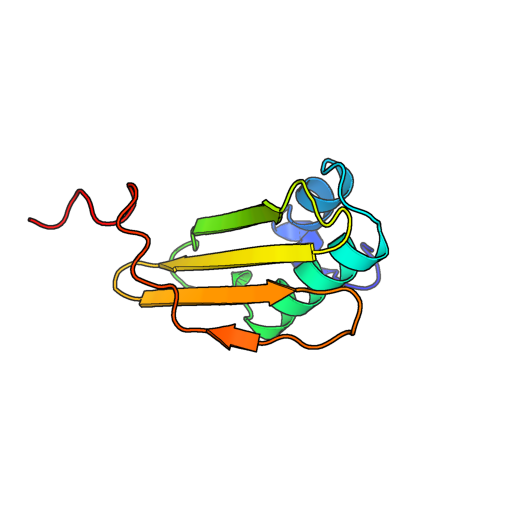9.75]